Protein AF-A0A1M6UAN4-F1 (afdb_monomer)

Mean predicted aligned error: 7.31 Å

Secondary structure (DSSP, 8-state):
---EEEEEEEEEEEEEEEEEEEEEETTEEEEEEEEEEEEEE---TTPPTTSPPS--PEEEEEEEEHHHHHHHHHHHHHHT--STT-EEEEEEEEESS-TT-SSTTPEEEEEEEEEEHHHHHHHHHHHT--

Radius of gyration: 16.9 Å; Cα contacts (8 Å, |Δi|>4): 255; chains: 1; bounding box: 43×39×50 Å

Organism: NCBI:txid90970

Structure (mmCIF, N/CA/C/O backbone):
data_AF-A0A1M6UAN4-F1
#
_entry.id   AF-A0A1M6UAN4-F1
#
loop_
_atom_site.group_PDB
_atom_site.id
_atom_site.type_symbol
_atom_site.label_atom_id
_atom_site.label_alt_id
_atom_site.label_comp_id
_atom_site.label_asym_id
_atom_site.label_entity_id
_atom_site.label_seq_id
_atom_site.pdbx_PDB_ins_code
_atom_site.Cartn_x
_atom_site.Cartn_y
_atom_site.Cartn_z
_atom_site.occupancy
_atom_site.B_iso_or_equiv
_atom_site.auth_seq_id
_atom_site.auth_comp_id
_atom_site.auth_asym_id
_atom_site.auth_atom_id
_atom_site.pdbx_PDB_model_num
ATOM 1 N N . MET A 1 1 ? 5.184 -13.871 -20.066 1.00 48.75 1 MET A N 1
ATOM 2 C CA . MET A 1 1 ? 4.556 -14.347 -18.815 1.00 48.75 1 MET A CA 1
ATOM 3 C C . MET A 1 1 ? 4.764 -13.240 -17.786 1.00 48.75 1 MET A C 1
ATOM 5 O O . MET A 1 1 ? 5.912 -12.985 -17.450 1.00 48.75 1 MET A O 1
ATOM 9 N N . SER A 1 2 ? 3.729 -12.4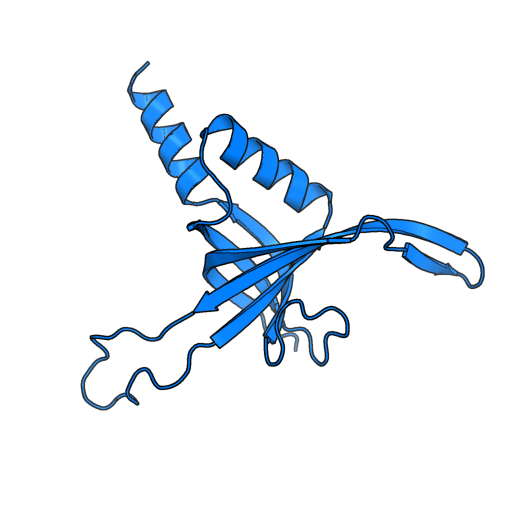83 -17.406 1.00 61.59 2 SER A N 1
ATOM 10 C CA . SER A 1 2 ? 3.853 -11.452 -16.362 1.00 61.59 2 SER A CA 1
ATOM 11 C C . SER A 1 2 ? 3.943 -12.136 -14.994 1.00 61.59 2 SER A C 1
ATOM 13 O O . SER A 1 2 ? 3.187 -13.063 -14.697 1.00 61.59 2 SER A O 1
ATOM 15 N N . GLY A 1 3 ? 4.913 -11.735 -14.171 1.00 76.56 3 GLY A N 1
ATOM 16 C CA . GLY A 1 3 ? 5.077 -12.284 -12.827 1.00 76.56 3 GLY A CA 1
ATOM 17 C C . GLY A 1 3 ? 3.986 -11.749 -11.905 1.00 76.56 3 GLY A C 1
ATOM 18 O O . GLY A 1 3 ? 3.998 -10.565 -11.566 1.00 76.56 3 GLY A O 1
ATOM 19 N N . LYS A 1 4 ? 3.046 -12.610 -11.499 1.00 89.75 4 LYS A N 1
ATOM 20 C CA . LYS A 1 4 ? 2.066 -12.286 -10.455 1.00 89.75 4 LYS A CA 1
ATOM 21 C C . LYS A 1 4 ? 2.760 -12.282 -9.099 1.00 89.75 4 LYS A C 1
ATOM 23 O O . LYS A 1 4 ? 3.476 -13.226 -8.773 1.00 89.75 4 LYS A O 1
ATOM 28 N N . ILE A 1 5 ? 2.506 -11.255 -8.298 1.00 92.38 5 ILE A N 1
ATOM 29 C CA . ILE A 1 5 ? 3.057 -11.126 -6.951 1.00 92.38 5 ILE A CA 1
ATOM 30 C C . ILE A 1 5 ? 1.965 -10.801 -5.936 1.00 92.38 5 ILE A C 1
ATOM 32 O O . ILE A 1 5 ? 0.990 -10.112 -6.240 1.00 92.38 5 ILE A O 1
ATOM 36 N N . THR A 1 6 ? 2.145 -11.311 -4.720 1.00 94.25 6 THR A N 1
ATOM 37 C CA . THR A 1 6 ? 1.375 -10.909 -3.544 1.00 94.25 6 THR A CA 1
ATOM 38 C C . THR A 1 6 ? 2.321 -10.269 -2.536 1.00 94.25 6 THR A C 1
ATOM 40 O O . THR A 1 6 ? 3.323 -10.876 -2.167 1.00 94.25 6 THR A O 1
ATOM 43 N N . ILE A 1 7 ? 2.000 -9.056 -2.094 1.00 93.75 7 ILE A N 1
ATOM 44 C CA . ILE A 1 7 ? 2.697 -8.352 -1.011 1.00 93.75 7 ILE A CA 1
ATOM 45 C C . ILE A 1 7 ? 1.721 -8.274 0.158 1.00 93.75 7 ILE A C 1
ATOM 47 O O . ILE A 1 7 ? 0.571 -7.895 -0.029 1.00 93.75 7 ILE A O 1
ATOM 51 N N . SER A 1 8 ? 2.156 -8.641 1.359 1.00 94.12 8 SER A N 1
ATOM 52 C CA . SER A 1 8 ? 1.315 -8.621 2.559 1.00 94.12 8 SER A CA 1
ATOM 53 C C . SER A 1 8 ? 2.095 -7.999 3.706 1.00 94.12 8 SER A C 1
ATOM 55 O O . SER A 1 8 ? 2.550 -8.695 4.615 1.00 94.12 8 SER A O 1
ATOM 57 N N . ASP A 1 9 ? 2.257 -6.680 3.665 1.00 94.06 9 ASP A N 1
ATOM 58 C CA . ASP A 1 9 ? 3.186 -5.963 4.535 1.00 94.06 9 ASP A CA 1
ATOM 59 C C . ASP A 1 9 ? 2.674 -4.594 4.980 1.00 94.06 9 ASP A C 1
ATOM 61 O O . ASP A 1 9 ? 1.588 -4.143 4.615 1.00 94.06 9 ASP A O 1
ATOM 65 N N . ILE A 1 10 ? 3.457 -3.966 5.855 1.00 94.06 10 ILE A N 1
ATOM 66 C CA . ILE A 1 10 ? 3.153 -2.667 6.448 1.00 94.06 10 ILE A CA 1
ATOM 67 C C . ILE A 1 10 ? 3.451 -1.553 5.445 1.00 94.06 10 ILE A C 1
ATOM 69 O O . ILE A 1 10 ? 4.562 -1.466 4.917 1.00 94.06 10 ILE A O 1
ATOM 73 N N . VAL A 1 11 ? 2.489 -0.646 5.262 1.00 93.94 11 VAL A N 1
ATOM 74 C CA . VAL A 1 11 ? 2.685 0.581 4.480 1.00 93.94 11 VAL A CA 1
ATOM 75 C C . VAL A 1 11 ? 3.658 1.508 5.213 1.00 93.94 11 VAL A C 1
ATOM 77 O O . VAL A 1 11 ? 3.404 1.944 6.342 1.00 93.94 11 VAL A O 1
ATOM 80 N N . ARG A 1 12 ? 4.779 1.837 4.563 1.00 93.44 12 ARG A N 1
ATOM 81 C CA . ARG A 1 12 ? 5.834 2.721 5.093 1.00 93.44 12 ARG A CA 1
ATOM 82 C C . ARG A 1 12 ? 5.703 4.153 4.599 1.00 93.44 12 ARG A 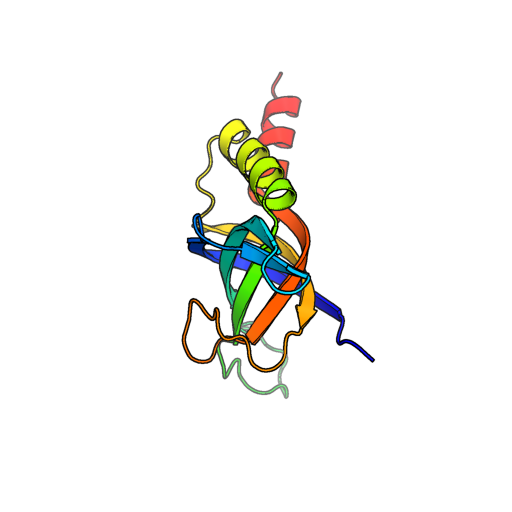C 1
ATOM 84 O O . ARG A 1 12 ? 5.914 5.099 5.365 1.00 93.44 12 ARG A O 1
ATOM 91 N N . SER A 1 13 ? 5.328 4.308 3.340 1.00 91.00 13 SER A N 1
ATOM 92 C CA . SER A 1 13 ? 5.201 5.588 2.653 1.00 91.00 13 SER A CA 1
ATOM 93 C C . SER A 1 13 ? 4.049 5.518 1.651 1.00 91.00 13 SER A C 1
ATOM 95 O O . SER A 1 13 ? 3.608 4.436 1.266 1.00 91.00 13 SER A O 1
ATOM 97 N N . PHE A 1 14 ? 3.515 6.670 1.262 1.00 90.06 14 PHE A N 1
ATOM 98 C CA . PHE A 1 14 ? 2.588 6.768 0.142 1.00 90.06 14 PHE A CA 1
ATOM 99 C C . PHE A 1 14 ? 2.704 8.146 -0.504 1.00 90.06 14 PHE A C 1
ATOM 101 O O . PHE A 1 14 ? 3.031 9.122 0.174 1.00 90.06 14 PHE A O 1
ATOM 108 N N . CYS A 1 15 ? 2.454 8.221 -1.807 1.00 86.62 15 CYS A N 1
ATOM 109 C CA . CYS A 1 15 ? 2.487 9.462 -2.570 1.00 86.62 15 CYS A CA 1
ATOM 110 C C . CYS A 1 15 ? 1.273 9.541 -3.499 1.00 86.62 15 CYS A C 1
ATOM 112 O O . CYS A 1 15 ? 0.809 8.537 -4.038 1.00 86.62 15 CYS A O 1
ATOM 114 N N . ASN A 1 16 ? 0.766 10.756 -3.687 1.00 84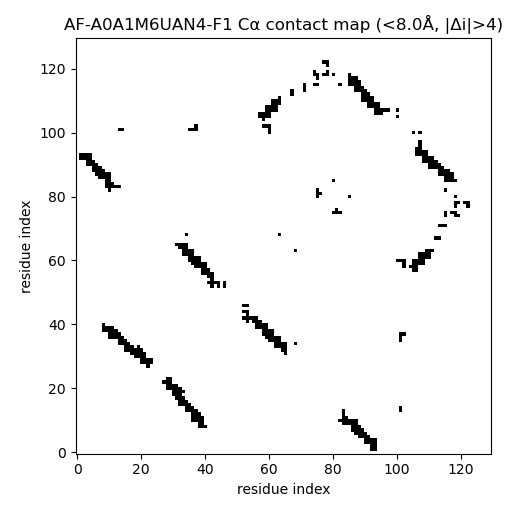.75 16 ASN A N 1
ATOM 115 C CA . ASN A 1 16 ? -0.314 11.041 -4.618 1.00 84.75 16 ASN A CA 1
ATOM 116 C C . ASN A 1 16 ? 0.277 11.750 -5.832 1.00 84.75 16 ASN A C 1
ATOM 118 O O . ASN A 1 16 ? 1.012 12.724 -5.672 1.00 84.75 16 ASN A O 1
ATOM 122 N N . TYR A 1 17 ? -0.102 11.319 -7.032 1.00 81.50 17 TYR A N 1
ATOM 123 C CA . TYR A 1 17 ? 0.266 11.978 -8.283 1.00 81.50 17 TYR A CA 1
ATOM 124 C C . TYR A 1 17 ? -0.978 12.655 -8.881 1.00 81.50 17 TYR A C 1
ATOM 126 O O . TYR A 1 17 ? -1.660 12.087 -9.738 1.00 81.50 17 TYR A O 1
ATOM 134 N N . PRO A 1 18 ? -1.326 13.875 -8.422 1.00 68.94 18 PRO A N 1
ATOM 135 C CA . PRO A 1 18 ? -2.547 14.571 -8.844 1.00 68.94 18 PRO A CA 1
ATOM 136 C C . PRO A 1 18 ? -2.501 15.086 -10.293 1.00 68.94 18 PRO A C 1
ATOM 138 O O . PRO A 1 18 ? -3.535 15.485 -10.837 1.00 68.94 18 PRO A O 1
ATOM 141 N N . HIS A 1 19 ? -1.320 15.076 -10.918 1.00 71.81 19 HIS A N 1
ATOM 142 C CA . HIS A 1 19 ? -1.063 15.575 -12.272 1.00 71.81 19 HIS A CA 1
ATOM 143 C C . HIS A 1 19 ? -0.578 14.474 -13.223 1.00 71.81 19 HIS A C 1
ATOM 145 O O . HIS A 1 19 ? 0.266 14.725 -14.082 1.00 71.81 19 HIS A O 1
ATOM 151 N N . SER A 1 20 ? -1.082 13.248 -13.075 1.00 75.06 20 SER A N 1
ATOM 152 C CA . SER A 1 20 ? -0.826 12.195 -14.057 1.00 75.06 20 SER A CA 1
ATOM 153 C C . SER A 1 20 ? -1.813 12.298 -15.228 1.00 75.06 20 SER A C 1
ATOM 155 O O . SER A 1 20 ? -2.948 12.764 -15.100 1.00 75.06 20 SER A O 1
ATOM 157 N N . TYR A 1 21 ? -1.363 11.899 -16.415 1.00 73.00 21 TYR A N 1
ATOM 158 C CA . TYR A 1 21 ? -2.172 11.926 -17.630 1.00 73.00 21 TYR A CA 1
ATOM 159 C C . TYR A 1 21 ? -1.943 10.637 -18.414 1.00 73.00 21 TYR A C 1
ATOM 161 O O . TYR A 1 21 ? -0.807 10.185 -18.532 1.00 73.00 21 TYR A O 1
ATOM 169 N N . SER A 1 22 ? -3.009 10.060 -18.971 1.00 75.62 22 SER A N 1
ATOM 170 C CA . SER A 1 22 ? -2.889 9.034 -20.010 1.00 75.62 22 SER A CA 1
ATOM 171 C C . SER A 1 22 ? -3.033 9.677 -21.378 1.00 75.62 22 SER A C 1
ATOM 173 O O . SER A 1 22 ? -3.905 10.530 -21.578 1.00 75.62 22 SER A O 1
ATOM 175 N N . ILE A 1 23 ? -2.194 9.241 -22.310 1.00 75.62 23 ILE A N 1
ATOM 176 C CA . ILE A 1 23 ? -2.259 9.630 -23.713 1.00 75.62 23 ILE A CA 1
ATOM 177 C C . ILE A 1 23 ? -2.783 8.417 -24.471 1.00 75.62 23 ILE A C 1
ATOM 179 O O . ILE A 1 23 ? -2.087 7.412 -24.582 1.00 75.62 23 ILE A O 1
ATOM 183 N N . LYS A 1 24 ? -4.032 8.486 -24.939 1.00 73.12 24 LYS A N 1
ATOM 184 C CA . LYS A 1 24 ? -4.633 7.422 -25.765 1.00 73.12 24 LYS A CA 1
ATOM 185 C C . LYS A 1 24 ? -4.413 7.665 -27.256 1.00 73.12 24 LYS A C 1
ATOM 187 O O . LYS A 1 24 ? -4.288 6.712 -28.018 1.00 73.12 24 LYS A O 1
ATOM 192 N N . LYS A 1 25 ? -4.347 8.936 -27.656 1.00 81.44 25 LYS A N 1
ATOM 193 C CA . LYS A 1 25 ? -4.029 9.404 -29.008 1.00 81.44 25 LYS A CA 1
ATOM 194 C C . LYS A 1 25 ? -3.071 10.594 -28.917 1.00 81.44 25 LYS A C 1
ATOM 196 O O . LYS A 1 25 ? -3.131 11.326 -27.926 1.00 81.44 25 LYS A O 1
ATOM 201 N N . PRO A 1 26 ? -2.208 10.824 -29.921 1.00 79.31 26 PRO A N 1
ATOM 202 C CA . PRO A 1 26 ? -1.374 12.022 -29.966 1.00 79.31 26 PRO A CA 1
ATOM 203 C C . PRO A 1 26 ? -2.224 13.290 -29.782 1.00 79.31 26 PRO A C 1
ATOM 205 O O . PRO A 1 26 ? -3.213 13.479 -30.483 1.00 79.31 26 PRO A O 1
ATOM 208 N N . GLY A 1 27 ? -1.870 14.130 -28.806 1.00 79.94 27 GLY A N 1
ATOM 209 C CA . GLY A 1 27 ? -2.599 15.365 -28.478 1.00 79.94 27 GLY A CA 1
ATOM 210 C C . GLY A 1 27 ? -3.768 15.211 -27.494 1.00 79.94 27 GLY A C 1
ATOM 211 O O . GLY A 1 27 ? -4.180 16.201 -26.895 1.00 79.94 27 GLY A O 1
ATOM 212 N N . GLU A 1 28 ? -4.255 13.994 -27.241 1.00 81.88 28 GLU A N 1
ATOM 213 C CA . GLU A 1 28 ? -5.353 13.743 -26.301 1.00 81.88 28 GLU A CA 1
ATOM 214 C C . GLU A 1 28 ? -4.802 13.372 -24.916 1.00 81.88 28 GLU A C 1
ATO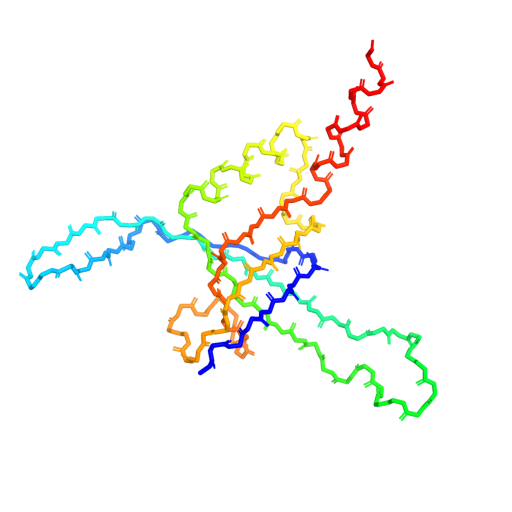M 216 O O . GLU A 1 28 ? -4.244 12.290 -24.716 1.00 81.88 28 GLU A O 1
ATOM 221 N N . ARG A 1 29 ? -4.942 14.285 -23.945 1.00 78.19 29 ARG A N 1
ATOM 222 C CA . ARG A 1 29 ? -4.540 14.064 -22.548 1.00 78.19 29 ARG A CA 1
ATOM 223 C C . ARG A 1 29 ? -5.770 13.839 -21.684 1.00 78.19 29 ARG A C 1
ATOM 225 O O . ARG A 1 29 ? -6.517 14.774 -21.410 1.00 78.19 29 ARG A O 1
ATOM 232 N N . HIS A 1 30 ? -5.936 12.626 -21.172 1.00 79.69 30 HIS A N 1
ATOM 233 C CA . HIS A 1 30 ? -6.913 12.372 -20.116 1.00 79.69 30 HIS A CA 1
ATOM 234 C C . HIS A 1 30 ? -6.222 12.451 -18.769 1.00 79.69 30 HIS A C 1
ATOM 236 O O . HIS A 1 30 ? -5.242 11.740 -18.544 1.00 79.69 30 HIS A O 1
ATOM 242 N N . LYS A 1 31 ? -6.744 13.279 -17.864 1.00 79.94 31 LYS A N 1
ATOM 243 C CA . LYS A 1 31 ? -6.272 13.302 -16.482 1.00 79.94 31 LYS A CA 1
ATOM 244 C C . LYS A 1 31 ? -6.499 11.927 -15.857 1.00 79.94 31 LYS A C 1
ATOM 246 O O . LYS A 1 31 ? -7.616 11.415 -15.856 1.00 79.94 31 LYS A O 1
ATOM 251 N N . VAL A 1 32 ? -5.434 11.345 -15.328 1.00 81.69 32 VAL A N 1
ATOM 252 C CA . VAL A 1 32 ? -5.476 10.121 -14.533 1.00 81.69 32 VAL A CA 1
ATOM 253 C C . VAL A 1 32 ? -4.899 10.476 -13.179 1.00 81.69 32 VAL A C 1
ATOM 255 O O . VAL A 1 32 ? -3.863 11.118 -13.100 1.00 81.69 32 VAL A O 1
ATOM 258 N N . VAL A 1 33 ? -5.563 10.090 -12.100 1.00 84.69 33 VAL A N 1
ATOM 259 C CA . VAL A 1 33 ? -4.980 10.223 -10.765 1.00 84.69 33 VAL A CA 1
ATOM 260 C C . VAL A 1 33 ? -4.405 8.866 -10.395 1.00 84.69 33 VAL A C 1
ATOM 262 O O . VAL A 1 33 ? -5.103 7.850 -10.443 1.00 84.69 33 VAL A O 1
ATOM 265 N N . MET A 1 34 ? -3.112 8.850 -10.091 1.00 85.44 34 MET A N 1
ATOM 266 C CA . MET A 1 34 ? -2.406 7.657 -9.642 1.00 85.44 34 MET A CA 1
ATOM 267 C C . MET A 1 34 ? -1.902 7.883 -8.227 1.00 85.44 34 MET A C 1
ATOM 269 O O . MET A 1 34 ? -1.566 9.006 -7.844 1.00 85.44 34 MET A O 1
ATOM 273 N N . HIS A 1 35 ? -1.829 6.805 -7.463 1.00 90.44 35 HIS A N 1
ATOM 274 C CA . HIS A 1 35 ? -1.252 6.820 -6.130 1.00 90.44 35 HIS A CA 1
ATOM 275 C C . HIS A 1 35 ? -0.208 5.712 -6.038 1.00 90.44 35 HIS A C 1
ATOM 277 O O . HIS A 1 35 ? -0.292 4.704 -6.744 1.00 90.44 35 HIS A O 1
ATOM 283 N N . SER A 1 36 ? 0.783 5.902 -5.177 1.00 91.62 36 SER A N 1
ATOM 284 C CA . SER A 1 36 ? 1.791 4.892 -4.881 1.00 91.62 36 SER A CA 1
ATOM 285 C C . SER A 1 36 ? 1.867 4.604 -3.393 1.00 91.62 36 SER A C 1
ATOM 287 O O . SER A 1 36 ? 1.674 5.486 -2.557 1.00 91.62 36 SER A O 1
ATOM 289 N N . LEU A 1 37 ? 2.175 3.352 -3.076 1.00 92.81 37 LEU A N 1
ATOM 290 C CA . LEU A 1 37 ? 2.409 2.854 -1.729 1.00 92.81 37 LEU A CA 1
ATOM 291 C C . LEU A 1 37 ? 3.803 2.235 -1.658 1.00 92.81 37 LEU A C 1
ATOM 293 O O . LEU A 1 37 ? 4.160 1.410 -2.499 1.00 92.81 37 LEU A O 1
ATOM 297 N N . GLY A 1 38 ? 4.571 2.623 -0.646 1.00 92.69 38 GLY A N 1
ATOM 298 C CA . GLY A 1 38 ? 5.870 2.047 -0.329 1.00 92.69 38 GLY A CA 1
ATOM 299 C C . GLY A 1 38 ? 5.754 0.979 0.752 1.00 92.69 38 GLY A C 1
ATOM 300 O O . GLY A 1 38 ? 5.176 1.222 1.818 1.00 92.69 38 GLY A O 1
ATOM 301 N N . PHE A 1 39 ? 6.332 -0.190 0.485 1.00 92.81 39 PHE A N 1
ATOM 302 C CA . PHE A 1 39 ? 6.397 -1.315 1.416 1.00 92.81 39 PHE A CA 1
ATOM 303 C C . PHE A 1 39 ? 7.838 -1.761 1.631 1.00 92.81 39 PHE A C 1
ATOM 305 O O . PHE A 1 39 ? 8.665 -1.692 0.725 1.00 92.81 39 PHE A O 1
ATOM 312 N N . GLU A 1 40 ? 8.099 -2.314 2.811 1.00 89.62 40 GLU A N 1
ATOM 313 C CA . GLU A 1 40 ? 9.343 -3.014 3.120 1.00 89.62 40 GLU A CA 1
ATOM 314 C C . GLU A 1 40 ? 9.021 -4.423 3.611 1.00 89.62 40 GLU A C 1
ATOM 316 O O . GLU A 1 40 ? 8.455 -4.583 4.696 1.00 89.62 40 GLU A O 1
ATOM 321 N N . THR A 1 41 ? 9.417 -5.430 2.837 1.00 86.19 41 THR A N 1
ATOM 322 C CA . THR A 1 41 ? 9.345 -6.839 3.232 1.00 86.19 41 THR A CA 1
ATOM 323 C C . THR A 1 41 ? 10.692 -7.267 3.790 1.00 86.19 41 THR A C 1
ATOM 325 O O . THR A 1 41 ? 11.736 -7.070 3.163 1.00 86.19 41 THR A O 1
ATOM 328 N N . LYS A 1 42 ? 10.676 -7.875 4.975 1.00 81.00 42 LYS A N 1
ATOM 329 C CA . LYS A 1 42 ? 11.864 -8.445 5.614 1.00 81.00 42 LYS A CA 1
ATOM 330 C C . LYS A 1 42 ? 11.677 -9.947 5.769 1.00 81.00 42 LYS A C 1
ATOM 332 O O . LYS A 1 42 ? 10.575 -10.405 6.064 1.00 81.00 42 LYS A O 1
ATOM 337 N N . GLY A 1 43 ? 12.755 -10.703 5.578 1.00 71.12 43 GLY A N 1
ATOM 338 C CA . GLY A 1 43 ? 12.762 -12.127 5.899 1.00 71.12 43 GLY A CA 1
ATOM 339 C C . GLY A 1 43 ? 12.522 -12.361 7.394 1.00 71.12 43 GLY A C 1
ATOM 340 O O . GLY A 1 43 ? 12.770 -11.480 8.221 1.00 71.12 43 GLY A O 1
ATOM 341 N N . SER A 1 44 ? 12.038 -13.555 7.739 1.00 69.94 44 SER A N 1
ATOM 342 C CA . SER A 1 44 ? 11.827 -13.937 9.137 1.00 69.94 44 SER A CA 1
ATOM 343 C C . SER A 1 44 ? 13.160 -13.938 9.899 1.00 69.94 44 SER A C 1
ATOM 345 O O . SER A 1 44 ? 14.122 -14.534 9.408 1.00 69.94 44 SER A O 1
ATOM 347 N N . PRO A 1 45 ? 13.231 -13.345 11.108 1.00 68.06 45 PRO A N 1
ATOM 348 C CA . PRO A 1 45 ? 14.397 -13.506 11.976 1.00 68.06 45 PRO A CA 1
ATOM 349 C C . PRO A 1 45 ? 14.570 -14.967 12.422 1.00 68.06 45 PRO A C 1
ATOM 351 O O . PRO A 1 45 ? 15.685 -15.399 12.689 1.00 68.06 45 PRO A O 1
ATOM 354 N N . ASN A 1 46 ? 13.481 -15.743 12.426 1.00 75.00 46 ASN A N 1
ATOM 355 C CA . ASN A 1 46 ? 13.453 -17.167 12.751 1.00 75.00 46 ASN A CA 1
ATOM 356 C C . ASN A 1 46 ? 13.390 -18.012 11.470 1.00 75.00 46 ASN A C 1
ATOM 358 O O . ASN A 1 46 ? 12.520 -18.873 11.326 1.00 75.00 46 ASN A O 1
ATOM 362 N N . ALA A 1 47 ? 14.245 -17.718 10.490 1.00 70.62 47 ALA A N 1
ATOM 363 C CA . ALA A 1 47 ? 14.328 -18.535 9.285 1.00 70.62 47 ALA A CA 1
ATOM 364 C C . ALA A 1 47 ? 14.783 -19.970 9.647 1.00 70.62 47 ALA A C 1
ATOM 366 O O . ALA A 1 47 ? 15.681 -20.129 10.480 1.00 70.62 47 ALA A O 1
ATOM 367 N N . PRO A 1 48 ? 14.186 -21.019 9.047 1.00 75.88 48 PRO A N 1
ATOM 368 C CA . PRO A 1 48 ? 14.657 -22.392 9.202 1.00 75.88 48 PRO A CA 1
ATOM 369 C C . PRO A 1 48 ? 16.165 -22.519 8.950 1.00 75.88 48 PRO A C 1
ATOM 371 O O . PRO A 1 48 ? 16.709 -21.890 8.039 1.00 75.88 48 PRO A O 1
ATOM 374 N N . LYS A 1 49 ? 16.843 -23.357 9.746 1.00 76.62 49 LYS A N 1
ATOM 375 C CA . LYS A 1 49 ? 18.280 -23.622 9.580 1.00 76.62 49 LYS A CA 1
ATOM 376 C C . LYS A 1 49 ? 18.560 -24.109 8.151 1.00 76.62 49 LYS A C 1
ATOM 378 O O . LYS A 1 49 ? 17.904 -25.032 7.683 1.00 76.62 49 LYS A O 1
ATOM 383 N N . GLY A 1 50 ? 19.544 -23.502 7.486 1.00 69.69 50 GLY A N 1
ATOM 384 C CA . GLY A 1 50 ? 19.957 -23.855 6.121 1.00 69.69 50 GLY A CA 1
ATOM 385 C C . GLY A 1 50 ? 19.402 -22.946 5.019 1.00 69.69 50 GLY A C 1
ATOM 386 O O . GLY A 1 50 ? 19.882 -23.020 3.892 1.00 69.69 50 GLY A O 1
ATOM 387 N N . LEU A 1 51 ? 18.455 -22.054 5.329 1.00 67.69 51 LEU A N 1
ATOM 388 C CA . LEU A 1 51 ? 18.099 -20.956 4.430 1.00 67.69 51 LEU A CA 1
ATOM 389 C C . LEU A 1 51 ? 19.063 -19.776 4.624 1.00 67.69 51 LEU A C 1
ATOM 391 O O . LEU A 1 51 ? 19.587 -19.598 5.729 1.00 67.69 51 LEU A O 1
ATOM 395 N N . PRO A 1 52 ? 19.303 -18.959 3.580 1.00 59.69 52 PRO A N 1
ATOM 396 C CA . PRO A 1 52 ? 20.056 -17.725 3.743 1.00 59.69 52 PRO A CA 1
ATOM 397 C C . PRO A 1 52 ? 19.447 -16.910 4.890 1.00 59.69 52 PRO A C 1
ATOM 399 O O . PRO A 1 52 ? 18.222 -16.794 4.985 1.00 59.69 52 PRO A O 1
ATOM 402 N N . LEU A 1 53 ? 20.299 -16.346 5.755 1.00 58.91 53 LEU A N 1
ATOM 403 C CA . LEU A 1 53 ? 19.889 -15.343 6.746 1.00 58.91 53 LEU A CA 1
ATOM 404 C C . LEU A 1 53 ? 19.008 -14.281 6.062 1.00 58.91 53 LEU A C 1
ATOM 406 O O . LEU A 1 53 ? 19.197 -14.059 4.865 1.00 58.91 53 LEU A O 1
ATOM 410 N N . PRO A 1 54 ? 18.075 -13.612 6.770 1.00 59.22 54 PRO A N 1
ATOM 411 C CA . PRO A 1 54 ? 17.206 -12.585 6.190 1.00 59.22 54 PRO A CA 1
ATOM 412 C C . PRO A 1 54 ? 18.047 -11.389 5.722 1.00 59.22 54 PRO A C 1
ATOM 414 O O . PRO A 1 54 ? 18.198 -10.396 6.426 1.00 59.22 54 PRO A O 1
ATOM 417 N N . SER A 1 55 ? 18.676 -11.508 4.556 1.00 57.69 55 SER A N 1
ATOM 418 C CA . SER A 1 55 ? 19.854 -10.710 4.230 1.00 57.69 55 SER A CA 1
ATOM 419 C C . SER A 1 55 ? 19.539 -9.496 3.378 1.00 57.69 55 SER A C 1
ATOM 421 O O . SER A 1 55 ? 20.397 -8.630 3.251 1.00 57.69 55 SER A O 1
ATOM 423 N N . GLN A 1 56 ? 18.315 -9.341 2.868 1.00 71.38 56 GLN A N 1
ATOM 424 C CA . GLN A 1 56 ? 17.925 -8.115 2.176 1.00 71.38 56 GLN A CA 1
ATOM 425 C C . GLN A 1 56 ? 16.474 -7.740 2.470 1.00 71.38 56 GLN A C 1
ATOM 427 O O . GLN A 1 56 ? 15.553 -8.545 2.350 1.00 71.38 56 GLN A O 1
ATOM 432 N N . THR A 1 57 ? 16.284 -6.484 2.881 1.00 82.62 57 THR A N 1
ATOM 433 C CA . THR A 1 57 ? 14.960 -5.856 2.888 1.00 82.62 57 THR A CA 1
ATOM 434 C C . THR A 1 57 ? 14.571 -5.611 1.440 1.00 82.62 57 THR A C 1
ATOM 436 O O . THR A 1 57 ? 15.288 -4.908 0.728 1.00 82.62 57 THR A O 1
ATOM 439 N N . VAL A 1 58 ? 13.444 -6.170 1.011 1.00 87.19 58 VAL A N 1
ATOM 440 C CA . VAL A 1 58 ? 12.894 -5.885 -0.311 1.00 87.19 58 VAL A CA 1
ATOM 441 C C . VAL A 1 58 ? 11.976 -4.682 -0.189 1.00 87.19 58 VAL A C 1
ATOM 443 O O . VAL A 1 58 ? 11.039 -4.679 0.611 1.00 87.19 58 VAL A O 1
ATOM 446 N N . LYS A 1 59 ? 12.273 -3.646 -0.968 1.00 89.81 59 LYS A N 1
ATOM 447 C CA . LYS A 1 59 ? 11.452 -2.441 -1.061 1.00 89.81 59 LYS A CA 1
ATOM 448 C C . LYS A 1 59 ? 10.511 -2.570 -2.242 1.00 89.81 59 LYS A C 1
ATOM 450 O O . LYS A 1 59 ? 10.948 -2.957 -3.323 1.00 89.81 59 LYS A O 1
ATOM 455 N N . TRP A 1 60 ? 9.255 -2.189 -2.063 1.00 91.06 60 TRP A N 1
ATOM 456 C CA . TRP A 1 60 ? 8.253 -2.223 -3.125 1.00 91.06 60 TRP A CA 1
ATOM 457 C C . TRP A 1 60 ? 7.642 -0.847 -3.317 1.00 91.06 60 TRP A C 1
ATOM 459 O O . TRP A 1 60 ? 7.268 -0.207 -2.338 1.00 91.06 60 TRP A O 1
ATOM 469 N N . THR A 1 61 ? 7.478 -0.436 -4.573 1.00 93.00 61 THR A N 1
ATOM 470 C CA . THR A 1 61 ? 6.594 0.674 -4.938 1.00 93.00 61 THR A CA 1
ATOM 471 C C . THR A 1 61 ? 5.386 0.092 -5.660 1.00 93.00 61 THR A C 1
ATOM 473 O O . THR A 1 61 ? 5.495 -0.368 -6.795 1.00 93.00 61 THR A O 1
ATOM 476 N N . VAL A 1 62 ? 4.225 0.119 -5.014 1.00 93.06 62 VAL A N 1
ATOM 477 C CA . VAL A 1 62 ? 2.965 -0.364 -5.584 1.00 93.06 62 VAL A CA 1
ATOM 478 C C . VAL A 1 62 ? 2.178 0.814 -6.137 1.00 93.06 62 VAL A C 1
ATOM 480 O O . VAL A 1 62 ? 1.817 1.714 -5.385 1.00 93.06 62 VAL A O 1
ATOM 483 N N . LEU A 1 63 ? 1.864 0.789 -7.428 1.00 92.31 63 LEU A N 1
ATOM 484 C CA . LEU A 1 63 ? 0.892 1.682 -8.039 1.00 92.31 63 LEU A CA 1
ATOM 485 C C . LEU A 1 63 ? -0.525 1.186 -7.813 1.00 92.31 63 LEU A C 1
ATOM 487 O O . LEU A 1 63 ? -0.845 0.024 -8.072 1.00 92.31 63 LEU A O 1
ATOM 491 N N . VAL A 1 64 ? -1.381 2.120 -7.426 1.00 92.44 64 VAL A N 1
ATOM 492 C CA . VAL A 1 64 ? -2.820 1.920 -7.326 1.00 92.44 64 VAL A CA 1
ATOM 493 C C . VAL A 1 64 ? -3.532 3.004 -8.123 1.00 92.44 64 VAL A C 1
ATOM 495 O O . VAL A 1 64 ? -3.113 4.167 -8.175 1.00 92.44 64 VAL A O 1
ATOM 498 N N . ASN A 1 65 ? -4.617 2.614 -8.781 1.00 91.12 65 ASN A N 1
ATOM 499 C CA . ASN A 1 65 ? -5.474 3.574 -9.456 1.00 91.12 65 ASN A CA 1
ATOM 500 C C . ASN A 1 65 ? -6.345 4.331 -8.440 1.00 91.12 65 ASN A C 1
ATOM 502 O O . ASN A 1 65 ? -6.473 3.940 -7.279 1.00 91.12 65 ASN A O 1
ATOM 506 N N . HIS A 1 66 ? -6.966 5.416 -8.896 1.00 90.44 66 HIS A N 1
ATOM 507 C CA . HIS A 1 66 ? -7.791 6.263 -8.041 1.00 90.44 66 HIS A CA 1
ATOM 508 C C . HIS A 1 66 ? -8.946 5.516 -7.353 1.00 90.44 66 HIS A C 1
ATOM 510 O O . HIS A 1 66 ? -9.139 5.676 -6.155 1.00 90.44 66 HIS A O 1
ATOM 516 N N . LYS A 1 67 ? -9.658 4.635 -8.069 1.00 91.38 67 LYS A N 1
ATOM 517 C CA . LYS A 1 67 ? -10.793 3.883 -7.505 1.00 91.38 67 LYS A CA 1
ATOM 518 C C . LYS A 1 67 ? -10.359 2.945 -6.376 1.00 91.38 67 LYS A C 1
ATOM 520 O O . LYS A 1 67 ? -11.015 2.862 -5.344 1.00 91.38 67 LYS A O 1
ATOM 525 N N . GLN A 1 68 ? -9.245 2.241 -6.574 1.00 93.81 68 GLN A N 1
ATOM 526 C CA . GLN A 1 68 ? -8.640 1.377 -5.557 1.00 93.81 68 GLN A CA 1
ATOM 527 C C . GLN A 1 68 ? -8.213 2.189 -4.329 1.00 93.81 68 GLN A C 1
ATOM 529 O O . GLN A 1 68 ? -8.432 1.759 -3.199 1.00 93.81 68 GLN A O 1
ATOM 534 N N . TRP A 1 69 ? -7.629 3.370 -4.553 1.00 92.88 69 TRP A N 1
ATOM 535 C CA . TRP A 1 69 ? -7.244 4.281 -3.482 1.00 92.88 69 TRP A CA 1
ATOM 536 C C . TRP A 1 69 ? -8.449 4.776 -2.681 1.00 92.88 69 TRP A C 1
ATOM 538 O O . TRP A 1 69 ? -8.425 4.692 -1.459 1.00 92.88 69 TRP A O 1
ATOM 548 N N . GLU A 1 70 ? -9.505 5.255 -3.340 1.00 92.94 70 GLU A N 1
ATOM 549 C CA . GLU A 1 70 ? -10.719 5.748 -2.677 1.00 92.94 70 GLU A CA 1
ATOM 550 C C . GLU A 1 70 ? -11.393 4.665 -1.829 1.00 92.94 70 GLU A C 1
ATOM 552 O O . GLU A 1 70 ? -11.772 4.923 -0.686 1.00 92.94 70 GLU A O 1
ATOM 557 N N . GLN A 1 71 ? -11.487 3.441 -2.357 1.00 92.62 71 GLN A N 1
ATOM 558 C CA . GLN A 1 71 ? -12.043 2.307 -1.623 1.00 92.62 71 GLN A CA 1
ATOM 559 C C . GLN A 1 71 ? -11.233 2.015 -0.354 1.00 92.62 71 GLN A C 1
ATOM 561 O O . GLN A 1 71 ? -11.791 1.950 0.741 1.00 92.62 71 GLN A O 1
ATOM 566 N N . MET A 1 72 ? -9.909 1.912 -0.480 1.00 92.69 72 MET A N 1
ATOM 567 C CA . MET A 1 72 ? -9.02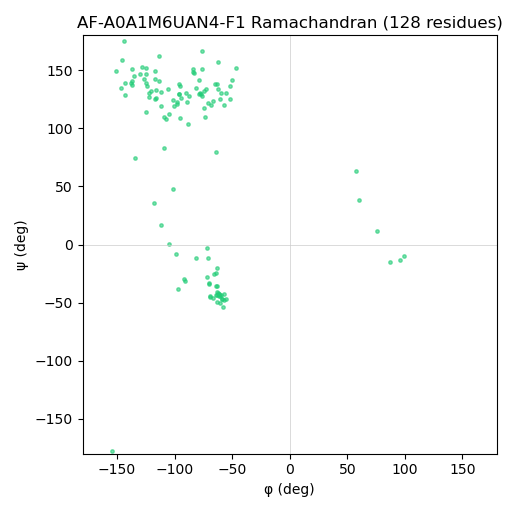9 1.703 0.670 1.00 92.69 72 MET A CA 1
ATOM 568 C C . MET A 1 72 ? -9.083 2.888 1.651 1.00 92.69 72 MET A C 1
ATOM 570 O O . MET A 1 72 ? -9.033 2.685 2.863 1.00 92.69 72 MET A O 1
ATOM 574 N N . ALA A 1 73 ? -9.219 4.119 1.143 1.00 92.25 73 ALA A N 1
ATOM 575 C CA . ALA A 1 73 ? -9.347 5.329 1.946 1.00 92.25 73 ALA A CA 1
ATOM 576 C C . ALA A 1 73 ? -10.586 5.321 2.826 1.00 92.25 73 ALA A C 1
ATOM 578 O O . ALA A 1 73 ? -10.489 5.622 4.016 1.00 92.25 73 ALA A O 1
ATOM 579 N N . LYS A 1 74 ? -11.718 4.904 2.264 1.00 92.75 74 LYS A N 1
ATOM 580 C CA . LYS A 1 74 ? -12.952 4.718 3.018 1.00 92.75 74 LYS A CA 1
ATOM 581 C C . LYS A 1 74 ? -12.762 3.704 4.149 1.00 92.75 74 LYS A C 1
ATOM 583 O O . LYS A 1 74 ? -13.109 4.009 5.287 1.00 92.75 74 LYS A O 1
ATOM 588 N N . GLU A 1 75 ? -12.149 2.555 3.859 1.00 91.88 75 GLU A N 1
ATOM 589 C CA . GLU A 1 75 ? -11.924 1.482 4.840 1.00 91.88 75 GLU A CA 1
ATOM 590 C C . GLU A 1 75 ? -11.111 1.962 6.051 1.00 91.88 75 GLU A C 1
ATOM 592 O O . GLU A 1 75 ? -11.561 1.830 7.191 1.00 91.88 75 GLU A O 1
ATOM 597 N N . TYR A 1 76 ? -9.928 2.554 5.842 1.00 91.00 76 TYR A N 1
ATOM 598 C CA . TYR A 1 76 ? -9.101 2.971 6.982 1.00 91.00 76 TYR A CA 1
ATOM 599 C C . TYR A 1 76 ? -9.668 4.197 7.719 1.00 91.00 76 TYR A C 1
ATOM 601 O O . TYR A 1 76 ? -9.453 4.333 8.927 1.00 91.00 76 TYR A O 1
ATOM 609 N N . GLN A 1 77 ? -10.415 5.077 7.038 1.00 93.50 77 GLN A N 1
ATOM 610 C CA . GLN A 1 77 ? -11.096 6.211 7.675 1.00 93.50 77 GLN A CA 1
ATOM 611 C C . GLN A 1 77 ? -12.254 5.750 8.568 1.00 93.50 77 GLN A C 1
ATOM 613 O O . GLN A 1 77 ? -12.359 6.202 9.709 1.00 93.50 77 GLN A O 1
ATOM 618 N N . GLU A 1 78 ? -13.078 4.814 8.095 1.00 92.50 78 GLU A N 1
ATOM 619 C CA . GLU A 1 78 ? -14.173 4.209 8.864 1.00 92.50 78 GLU A CA 1
ATOM 620 C C . GLU A 1 78 ? -13.648 3.428 10.080 1.00 92.50 78 GLU A C 1
ATOM 622 O O . GLU A 1 78 ? -14.145 3.551 11.209 1.00 92.50 78 GLU A O 1
ATOM 627 N N . ALA A 1 79 ? -12.548 2.699 9.887 1.00 92.00 79 ALA A N 1
ATOM 628 C CA . ALA A 1 79 ? -11.824 2.043 10.965 1.00 92.00 79 ALA A CA 1
ATOM 629 C C . ALA A 1 79 ? -11.231 3.036 11.987 1.00 92.00 79 ALA A C 1
ATOM 631 O O . ALA A 1 79 ? -11.031 2.657 13.141 1.00 92.00 79 ALA A O 1
ATOM 632 N N . ARG A 1 80 ? -11.048 4.316 11.623 1.00 92.56 80 ARG A N 1
ATOM 633 C CA . ARG A 1 80 ? -10.325 5.353 12.390 1.00 92.56 80 ARG A CA 1
ATOM 634 C C . ARG A 1 80 ? -8.858 4.991 12.646 1.00 92.56 80 ARG A C 1
ATOM 636 O O . ARG A 1 80 ? -8.318 5.284 13.711 1.00 92.56 80 ARG A O 1
ATOM 643 N N . ILE A 1 81 ? -8.207 4.375 11.662 1.00 93.06 81 ILE A N 1
ATOM 644 C CA . ILE A 1 81 ? -6.782 4.026 11.717 1.00 93.06 81 ILE A CA 1
ATOM 645 C C . ILE A 1 81 ? -5.983 4.826 10.684 1.00 93.06 81 ILE A C 1
ATOM 647 O O . ILE A 1 81 ? -6.525 5.399 9.739 1.00 93.06 81 ILE A O 1
ATOM 651 N N . LYS A 1 82 ? -4.662 4.884 10.865 1.00 93.50 82 LYS A N 1
ATOM 652 C CA . LYS A 1 82 ? -3.754 5.517 9.902 1.00 93.50 82 LYS A CA 1
ATOM 653 C C . LYS A 1 82 ? -3.294 4.485 8.881 1.00 93.50 82 LYS A C 1
ATOM 655 O O . LYS A 1 82 ? -2.765 3.463 9.282 1.00 93.50 82 LYS A O 1
ATOM 660 N N . LEU A 1 83 ? -3.379 4.804 7.586 1.00 92.31 83 LEU A N 1
ATOM 661 C CA . LEU A 1 83 ? -2.860 3.937 6.519 1.00 92.31 83 LEU A CA 1
ATOM 662 C C . LEU A 1 83 ? -1.372 3.605 6.709 1.00 92.31 83 LEU A C 1
ATOM 664 O O . LEU A 1 83 ? -0.964 2.452 6.609 1.00 92.31 83 LEU A O 1
ATOM 668 N N . LYS A 1 84 ? -0.545 4.619 6.998 1.00 93.75 84 LYS A N 1
ATOM 669 C CA . LYS A 1 84 ? 0.868 4.408 7.327 1.00 93.75 84 LYS A CA 1
ATOM 670 C C . LYS A 1 84 ? 0.967 3.667 8.659 1.00 93.75 84 LYS A C 1
ATOM 672 O O . LYS A 1 84 ? 0.498 4.171 9.676 1.00 93.75 84 LYS A O 1
ATOM 677 N N . GLY A 1 85 ? 1.641 2.522 8.645 1.00 93.50 85 GLY A N 1
ATOM 678 C CA . GLY A 1 85 ? 1.714 1.612 9.787 1.00 93.50 85 GLY A CA 1
ATOM 679 C C . GLY A 1 85 ? 0.696 0.471 9.742 1.00 93.50 85 GLY A C 1
ATOM 680 O O . GLY A 1 85 ? 0.894 -0.502 10.462 1.00 93.50 85 GLY A O 1
ATOM 681 N N . SER A 1 86 ? -0.316 0.532 8.869 1.00 94.25 86 SER A N 1
ATOM 682 C CA . SER A 1 86 ? -1.253 -0.575 8.668 1.00 94.25 86 SER A CA 1
ATOM 683 C C . SER A 1 86 ? -0.714 -1.625 7.705 1.00 94.25 86 SER A C 1
ATOM 685 O O . SER A 1 86 ? -0.009 -1.317 6.738 1.00 94.25 86 SER A O 1
ATOM 687 N N . ARG A 1 87 ? -1.094 -2.880 7.951 1.00 94.62 87 ARG A N 1
ATOM 688 C CA . ARG A 1 87 ? -0.882 -4.002 7.043 1.00 94.62 87 ARG A CA 1
ATOM 689 C C . ARG A 1 87 ? -1.881 -3.952 5.894 1.00 94.62 87 ARG A C 1
ATOM 691 O O . ARG A 1 87 ? -3.096 -3.908 6.096 1.00 94.62 87 ARG A O 1
ATOM 698 N N . VAL A 1 88 ? -1.347 -4.016 4.683 1.00 95.50 88 VAL A N 1
ATOM 699 C CA . VAL A 1 88 ? -2.113 -4.054 3.440 1.00 95.50 88 VAL A CA 1
ATOM 700 C C . VAL A 1 88 ? -1.690 -5.280 2.644 1.00 95.50 88 VAL A C 1
ATOM 702 O O . VAL A 1 88 ? -0.506 -5.619 2.580 1.00 95.50 88 VAL A O 1
ATOM 705 N N . VAL A 1 89 ? -2.672 -5.945 2.042 1.00 95.56 89 VAL A N 1
ATOM 706 C CA . VAL A 1 89 ? -2.445 -7.018 1.077 1.00 95.56 89 VAL A CA 1
ATOM 707 C C . VAL A 1 89 ? -2.640 -6.450 -0.317 1.00 95.56 89 VAL A C 1
ATOM 709 O O . VAL A 1 89 ? -3.689 -5.893 -0.636 1.0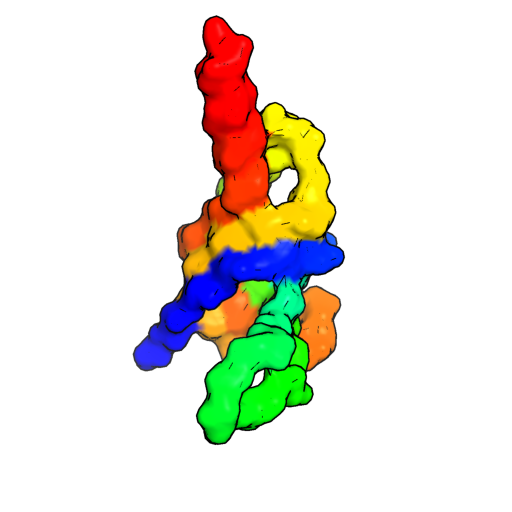0 95.56 89 VAL A O 1
ATOM 712 N N . VAL A 1 90 ? -1.620 -6.602 -1.148 1.00 96.12 90 VAL A N 1
ATOM 713 C CA . VAL A 1 90 ? -1.605 -6.217 -2.553 1.00 96.12 90 VAL A CA 1
ATOM 714 C C . VAL A 1 90 ? -1.453 -7.477 -3.376 1.00 96.12 90 VAL A C 1
ATOM 716 O O . VAL A 1 90 ? -0.567 -8.291 -3.121 1.00 96.12 90 VAL A O 1
ATOM 719 N N . GLN A 1 91 ? -2.276 -7.600 -4.405 1.00 96.12 91 GLN A N 1
ATOM 720 C CA . GLN A 1 91 ? -2.056 -8.555 -5.470 1.00 96.12 91 GLN A CA 1
ATOM 721 C C . GLN A 1 91 ? -1.858 -7.776 -6.770 1.00 96.12 91 GLN A C 1
ATOM 723 O O . GLN A 1 91 ? -2.668 -6.913 -7.127 1.00 96.12 91 GLN A O 1
ATOM 728 N N . GLY A 1 92 ? -0.741 -8.035 -7.442 1.00 95.31 92 GLY A N 1
ATOM 729 C CA . GLY A 1 92 ? -0.301 -7.221 -8.565 1.00 95.31 92 GLY A CA 1
ATOM 730 C C . GLY A 1 92 ? 0.589 -7.959 -9.548 1.00 95.31 92 GLY A C 1
ATOM 731 O O . GLY A 1 92 ? 0.869 -9.152 -9.403 1.00 95.31 92 GLY A O 1
ATOM 732 N N . GLU A 1 93 ? 1.032 -7.219 -10.553 1.00 93.75 93 GLU A N 1
ATOM 733 C CA . GLU A 1 93 ? 2.046 -7.656 -11.506 1.00 93.75 93 GLU A CA 1
ATOM 734 C C . GLU A 1 93 ? 3.313 -6.824 -11.339 1.00 93.75 93 GLU A C 1
ATOM 736 O O . GLU A 1 93 ? 3.246 -5.615 -11.098 1.00 93.75 93 GLU A O 1
ATOM 741 N N . LEU A 1 94 ? 4.467 -7.483 -11.453 1.00 91.31 94 LEU A N 1
ATOM 742 C CA . LEU A 1 94 ? 5.766 -6.819 -11.424 1.00 91.31 94 LEU A CA 1
ATOM 743 C C . LEU A 1 94 ? 5.923 -5.888 -12.625 1.00 91.31 94 LEU A C 1
ATOM 745 O O . LEU A 1 94 ? 5.599 -6.257 -13.755 1.00 91.31 94 LEU A O 1
ATOM 749 N N . LEU A 1 95 ? 6.483 -4.709 -12.376 1.00 85.62 95 LEU A N 1
ATOM 750 C CA . LEU A 1 95 ? 6.815 -3.742 -13.409 1.00 85.62 95 LEU A CA 1
ATOM 751 C C . LEU A 1 95 ? 8.334 -3.617 -13.527 1.00 85.62 95 LEU A C 1
ATOM 753 O O . LEU A 1 95 ? 9.017 -3.252 -12.568 1.00 85.62 95 LEU A O 1
ATOM 757 N N . LEU A 1 96 ? 8.851 -3.940 -14.711 1.00 70.94 96 LEU A N 1
ATOM 758 C CA . LEU A 1 96 ? 10.257 -3.759 -15.053 1.00 70.94 96 LEU A CA 1
ATOM 759 C C . LEU A 1 96 ? 10.484 -2.276 -15.385 1.00 70.94 96 LEU A C 1
ATOM 761 O O . LEU A 1 96 ? 9.727 -1.703 -16.160 1.00 70.94 96 LEU A O 1
ATOM 765 N N . GLU A 1 97 ? 11.495 -1.667 -14.764 1.00 66.19 97 GLU A N 1
ATOM 766 C CA . GLU A 1 97 ? 11.906 -0.263 -14.960 1.00 66.19 97 GLU A CA 1
ATOM 767 C C . GLU A 1 97 ? 10.821 0.809 -14.699 1.00 66.19 97 GLU A C 1
ATOM 769 O O . GLU A 1 97 ? 10.450 1.586 -15.581 1.00 66.19 97 GLU A O 1
ATOM 774 N N . PRO A 1 98 ? 10.311 0.936 -13.461 1.00 65.00 98 PRO A N 1
ATOM 775 C CA . PRO A 1 98 ? 9.340 1.974 -13.146 1.00 65.00 98 PRO A CA 1
ATOM 776 C C . PRO A 1 98 ? 10.009 3.356 -13.063 1.00 65.00 98 PRO A C 1
ATOM 778 O O . PRO A 1 98 ? 10.789 3.621 -12.151 1.00 65.00 98 PRO A O 1
ATOM 781 N N . HIS A 1 99 ? 9.631 4.300 -13.929 1.00 66.00 99 HIS A N 1
ATOM 782 C CA . HIS A 1 99 ? 10.056 5.710 -13.810 1.00 66.00 99 HIS A CA 1
ATOM 783 C C . HIS A 1 99 ? 9.384 6.476 -12.651 1.00 66.00 99 HIS A C 1
ATOM 785 O O . HIS A 1 99 ? 9.679 7.644 -12.417 1.00 66.00 99 HIS A O 1
ATOM 791 N N . PHE A 1 100 ? 8.472 5.833 -11.921 1.00 66.19 100 PHE A N 1
ATOM 792 C CA . PHE A 1 100 ? 7.665 6.418 -10.844 1.00 66.19 100 PHE A CA 1
ATOM 793 C C . PHE A 1 100 ? 8.034 5.873 -9.452 1.00 66.19 100 PHE A C 1
ATOM 795 O O . PHE A 1 100 ? 7.244 5.987 -8.516 1.00 66.19 100 PHE A O 1
ATOM 802 N N . MET A 1 101 ? 9.205 5.240 -9.307 1.00 66.25 101 MET A N 1
ATOM 803 C CA . MET A 1 101 ? 9.646 4.679 -8.027 1.00 66.25 101 MET A CA 1
ATOM 804 C C . MET A 1 101 ? 9.686 5.752 -6.932 1.00 66.25 101 MET A C 1
ATOM 806 O O . MET A 1 101 ? 10.432 6.723 -7.031 1.00 66.25 101 MET A O 1
ATOM 810 N N . VAL A 1 102 ? 8.908 5.541 -5.867 1.00 65.75 102 VAL A N 1
ATOM 811 C CA . VAL A 1 102 ? 8.928 6.392 -4.663 1.00 65.75 102 VAL A CA 1
ATOM 812 C C . VAL A 1 102 ? 10.230 6.184 -3.898 1.00 65.75 102 VAL A C 1
ATOM 814 O O . VAL A 1 102 ? 10.773 7.115 -3.310 1.00 65.75 102 VAL A O 1
ATOM 817 N N . GLU A 1 103 ? 10.748 4.955 -3.930 1.00 68.19 103 GLU A N 1
ATOM 818 C CA . GLU A 1 103 ? 11.958 4.559 -3.223 1.00 68.19 103 GLU A CA 1
ATOM 819 C C . GLU A 1 103 ? 13.002 4.015 -4.205 1.00 68.19 103 GLU A C 1
ATOM 821 O O . GLU A 1 103 ? 12.731 3.110 -5.001 1.00 68.19 103 GLU A O 1
ATOM 826 N N . LYS A 1 104 ? 14.222 4.564 -4.155 1.00 73.19 104 LYS A N 1
ATOM 827 C CA . LYS A 1 104 ? 15.346 4.111 -4.987 1.00 73.19 104 LYS A CA 1
ATOM 828 C C . LYS A 1 104 ? 15.651 2.637 -4.701 1.00 73.19 104 LYS A C 1
ATOM 830 O O . LYS A 1 104 ? 15.809 2.254 -3.543 1.00 73.19 104 LYS A O 1
ATOM 835 N N . GLY A 1 105 ? 15.767 1.835 -5.760 1.00 77.44 105 GLY A N 1
ATOM 836 C CA . GLY A 1 105 ? 16.016 0.394 -5.654 1.00 77.44 105 GLY A CA 1
ATOM 837 C C . GLY A 1 105 ? 14.790 -0.424 -5.236 1.00 77.44 105 GLY A C 1
ATOM 838 O O . GLY A 1 105 ? 14.942 -1.592 -4.891 1.00 77.44 105 GLY A O 1
ATOM 839 N N . SER A 1 106 ? 13.592 0.175 -5.236 1.00 85.38 106 SER A N 1
ATOM 840 C CA . SER A 1 106 ? 12.351 -0.570 -5.033 1.00 85.38 106 SER A CA 1
ATOM 841 C C . SER A 1 106 ? 11.941 -1.345 -6.283 1.00 85.38 106 SER A C 1
ATOM 843 O O . SER A 1 106 ? 12.224 -0.951 -7.410 1.00 85.38 106 SER A O 1
ATOM 845 N N . ILE A 1 107 ? 11.247 -2.456 -6.080 1.00 88.81 107 ILE A N 1
ATOM 846 C CA . ILE A 1 107 ? 10.619 -3.216 -7.153 1.00 88.81 107 ILE A CA 1
ATOM 847 C C . ILE A 1 107 ? 9.225 -2.629 -7.391 1.00 88.81 107 ILE A C 1
ATOM 849 O O . ILE A 1 107 ? 8.439 -2.463 -6.453 1.00 88.81 107 ILE A O 1
ATOM 853 N N . GLY A 1 108 ? 8.921 -2.285 -8.641 1.00 90.75 108 GLY A N 1
ATOM 854 C CA . GLY A 1 108 ? 7.620 -1.741 -9.015 1.00 90.75 108 GLY A CA 1
ATOM 855 C C . GLY A 1 108 ? 6.558 -2.823 -9.145 1.00 90.75 108 GLY A C 1
ATOM 856 O O . GLY A 1 108 ? 6.822 -3.906 -9.666 1.00 90.75 108 GLY A O 1
ATOM 857 N N . VAL A 1 109 ? 5.340 -2.511 -8.710 1.00 92.31 109 VAL A N 1
ATOM 858 C CA . VAL A 1 109 ? 4.171 -3.385 -8.845 1.00 92.31 109 VAL A CA 1
ATOM 859 C C . VAL A 1 109 ? 2.967 -2.560 -9.273 1.00 92.31 109 VAL A C 1
ATOM 861 O O . VAL A 1 109 ? 2.734 -1.487 -8.728 1.00 92.31 109 VAL A O 1
ATOM 864 N N . VAL A 1 110 ? 2.166 -3.064 -10.207 1.00 92.62 110 VAL A N 1
ATOM 865 C CA . VAL A 1 110 ? 0.836 -2.512 -10.505 1.00 92.62 110 VAL A CA 1
ATOM 866 C C . VAL A 1 110 ? -0.208 -3.387 -9.828 1.00 92.62 110 VAL A C 1
ATOM 868 O O . VAL A 1 110 ? -0.295 -4.583 -10.108 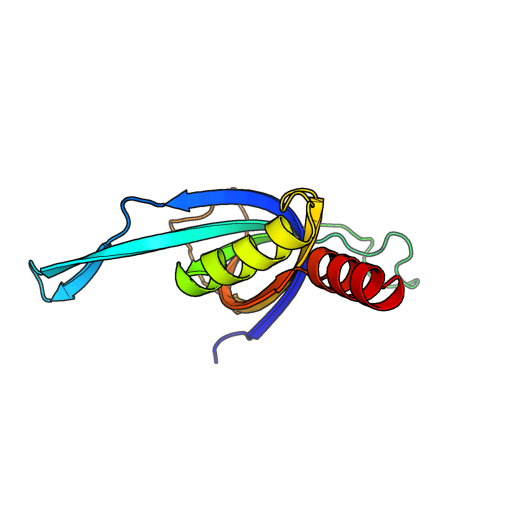1.00 92.62 110 VAL A O 1
ATOM 871 N N . ALA A 1 111 ? -0.990 -2.811 -8.916 1.00 94.56 111 ALA A N 1
ATOM 872 C CA . ALA A 1 111 ? -2.011 -3.553 -8.188 1.00 94.56 111 ALA A CA 1
ATOM 873 C C . ALA A 1 111 ? -3.253 -3.797 -9.056 1.00 94.56 111 ALA A C 1
ATOM 875 O O . ALA A 1 111 ? -3.854 -2.857 -9.580 1.00 94.56 111 ALA A O 1
ATOM 876 N N . TYR A 1 112 ? -3.714 -5.046 -9.124 1.00 93.88 112 TYR A N 1
ATOM 877 C CA . TYR A 1 112 ? -5.082 -5.351 -9.557 1.00 93.88 112 TYR A CA 1
ATOM 878 C C . TYR A 1 112 ? -6.040 -5.423 -8.366 1.00 93.88 112 TYR A C 1
ATOM 880 O O . TYR A 1 112 ? -7.212 -5.068 -8.499 1.00 93.88 112 TYR A O 1
ATOM 888 N N . LYS A 1 113 ? -5.539 -5.808 -7.186 1.00 93.88 113 LYS A N 1
ATOM 889 C CA . LYS A 1 113 ? -6.307 -5.868 -5.942 1.00 93.88 113 LYS A CA 1
ATOM 890 C C . LYS A 1 113 ? -5.500 -5.303 -4.776 1.00 93.88 113 LYS A C 1
ATOM 892 O O . LYS A 1 113 ? -4.301 -5.555 -4.670 1.00 93.88 113 LYS A O 1
ATOM 897 N N . ILE A 1 114 ? -6.173 -4.565 -3.899 1.00 95.19 114 ILE A N 1
ATOM 898 C CA . ILE A 1 114 ? -5.600 -4.015 -2.673 1.00 95.19 114 ILE A CA 1
ATOM 899 C C . ILE A 1 114 ? -6.631 -4.042 -1.547 1.00 95.19 114 ILE A C 1
ATOM 901 O O . ILE A 1 114 ? -7.802 -3.766 -1.791 1.00 95.19 114 ILE A O 1
ATOM 905 N N . GLU A 1 115 ? -6.200 -4.390 -0.336 1.00 94.19 115 GLU A N 1
ATOM 906 C CA . GLU A 1 115 ? -7.061 -4.447 0.848 1.00 94.19 115 GLU A CA 1
ATOM 907 C C . GLU A 1 115 ? -6.295 -4.050 2.116 1.00 94.19 115 GLU A C 1
ATOM 909 O O .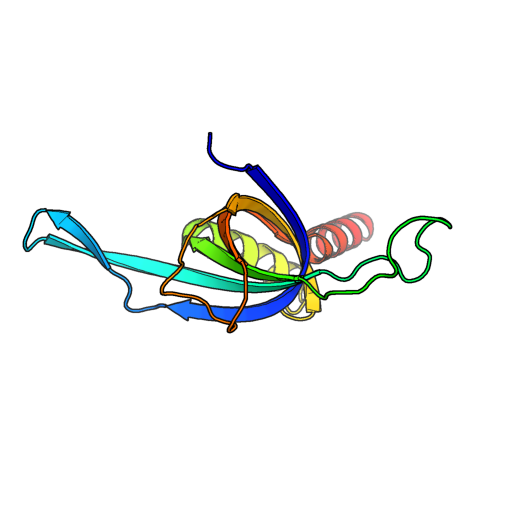 GLU A 1 115 ? -5.188 -4.543 2.355 1.00 94.19 115 GLU A O 1
ATOM 914 N N . CYS A 1 116 ? -6.892 -3.208 2.967 1.00 94.88 116 CYS A N 1
ATOM 915 C CA . CYS A 1 116 ? -6.319 -2.879 4.272 1.00 94.88 116 CYS A CA 1
ATOM 916 C C . CYS A 1 116 ? -6.783 -3.890 5.331 1.00 94.88 116 CYS A C 1
ATOM 918 O O . CYS A 1 116 ? -7.913 -3.841 5.815 1.00 94.88 116 CYS A O 1
ATOM 920 N N . VAL A 1 117 ? -5.897 -4.819 5.699 1.00 95.06 117 VAL A N 1
ATOM 921 C CA . VAL A 1 117 ? -6.210 -5.923 6.624 1.00 95.06 117 VAL A CA 1
ATOM 922 C C . VAL A 1 117 ? -6.584 -5.395 8.003 1.00 95.06 117 VAL A C 1
ATOM 924 O O . VAL A 1 117 ? -7.551 -5.860 8.602 1.00 95.06 117 VAL A O 1
ATOM 927 N N . ASP A 1 118 ? -5.838 -4.411 8.495 1.00 95.00 118 ASP A N 1
ATOM 928 C CA . ASP A 1 118 ? -6.077 -3.856 9.827 1.00 95.00 118 ASP A CA 1
ATOM 929 C C . ASP A 1 118 ? -7.387 -3.056 9.878 1.00 95.00 118 ASP A C 1
ATOM 931 O O . ASP A 1 118 ? -8.084 -3.094 10.889 1.00 95.00 118 ASP A O 1
ATOM 935 N N . ALA A 1 119 ? -7.770 -2.392 8.779 1.00 94.19 119 ALA A N 1
ATOM 936 C CA . ALA A 1 119 ? -9.056 -1.701 8.692 1.00 94.19 119 ALA A CA 1
ATOM 937 C C . ALA A 1 119 ? -10.223 -2.690 8.730 1.00 94.19 119 ALA A C 1
ATOM 939 O O . ALA A 1 119 ? -11.156 -2.500 9.507 1.00 94.19 119 ALA A O 1
ATOM 940 N N . LYS A 1 120 ? -10.144 -3.778 7.949 1.00 92.81 120 LYS A N 1
ATOM 941 C CA . LYS A 1 120 ? -11.162 -4.839 7.957 1.00 92.81 120 LYS A CA 1
ATOM 942 C C . LYS A 1 120 ? -11.348 -5.437 9.350 1.00 92.81 120 LYS A C 1
ATOM 944 O O . LYS A 1 120 ? -12.475 -5.507 9.826 1.00 92.81 120 LYS A O 1
ATOM 949 N N . LYS A 1 121 ? -10.250 -5.777 10.035 1.00 93.31 121 LYS A N 1
ATOM 950 C CA . LYS A 1 121 ? -10.296 -6.293 11.413 1.00 93.31 121 LYS A CA 1
ATOM 951 C C . LYS A 1 121 ? -10.965 -5.313 12.377 1.00 93.31 121 LYS A C 1
ATOM 953 O O . LYS A 1 121 ? -11.859 -5.708 13.115 1.00 93.31 121 LYS A O 1
ATOM 958 N N . ALA A 1 122 ? -10.588 -4.036 12.329 1.00 92.62 122 ALA A N 1
ATOM 959 C CA . ALA A 1 122 ? -11.161 -3.018 13.207 1.00 92.62 122 ALA A CA 1
ATOM 960 C C . ALA A 1 122 ? -12.666 -2.793 12.961 1.00 92.62 122 ALA A C 1
ATOM 962 O O . ALA A 1 122 ? -13.416 -2.520 13.898 1.00 92.62 122 ALA A O 1
ATOM 963 N N . ILE A 1 123 ? -13.122 -2.890 11.707 1.00 91.38 123 ILE A N 1
ATOM 964 C CA . ILE A 1 123 ? -14.547 -2.792 11.356 1.00 91.38 123 ILE A CA 1
ATOM 965 C C . ILE A 1 123 ? -15.309 -4.026 11.860 1.00 91.38 123 ILE A C 1
ATOM 967 O O . ILE A 1 123 ? -16.361 -3.882 12.483 1.00 91.38 123 ILE A O 1
ATOM 971 N N . GLU A 1 124 ? -14.762 -5.228 11.659 1.00 91.00 124 GLU A N 1
ATOM 972 C CA . GLU A 1 124 ? -15.352 -6.474 12.161 1.00 91.00 124 GLU A CA 1
ATOM 973 C C . 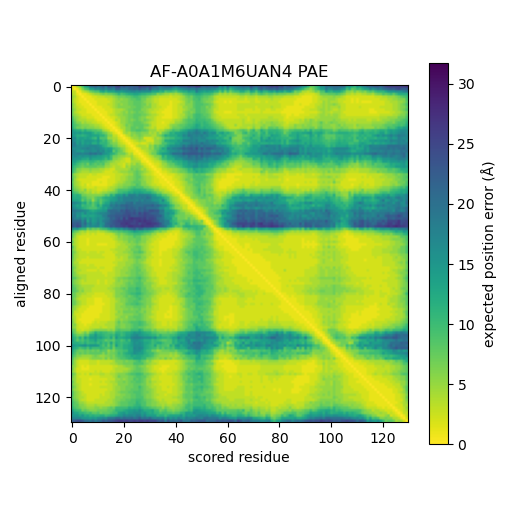GLU A 1 124 ? -15.471 -6.472 13.692 1.00 91.00 124 GLU A C 1
ATOM 975 O O . GLU A 1 124 ? -16.528 -6.805 14.228 1.00 91.00 124 GLU A O 1
ATOM 980 N N . GLU A 1 125 ? -14.437 -6.040 14.413 1.00 90.44 125 GLU A N 1
ATOM 981 C CA . GLU A 1 125 ? -14.460 -5.932 15.877 1.00 90.44 125 GLU A CA 1
ATOM 982 C C . GLU A 1 125 ? -15.539 -4.956 16.369 1.00 90.44 125 GLU A C 1
ATOM 984 O O . GLU A 1 125 ? -16.293 -5.284 17.287 1.00 90.44 125 GLU A O 1
ATOM 989 N N . LYS A 1 126 ? -15.700 -3.796 15.716 1.00 84.94 126 LYS A N 1
ATOM 990 C CA . LYS A 1 126 ? -16.790 -2.855 16.033 1.00 84.94 126 LYS A CA 1
ATOM 991 C C . LYS A 1 126 ? -18.166 -3.480 15.818 1.00 84.94 126 LYS A C 1
ATOM 993 O O . LYS A 1 126 ? -19.038 -3.305 16.660 1.00 84.94 126 LYS A O 1
ATOM 998 N N . SER A 1 127 ? -18.350 -4.227 14.729 1.00 84.56 127 SER A N 1
ATOM 999 C CA . SER A 1 127 ? -19.636 -4.868 14.420 1.00 84.56 127 SER A CA 1
ATOM 1000 C C . SER A 1 127 ? -20.036 -5.959 15.416 1.00 84.56 127 SER A C 1
ATOM 1002 O O . SER A 1 127 ? -21.218 -6.210 15.590 1.00 84.56 127 SER A O 1
ATOM 1004 N N . ARG A 1 128 ? -19.066 -6.585 16.096 1.00 82.75 128 ARG A N 1
ATOM 1005 C CA . ARG A 1 128 ? -19.314 -7.603 17.133 1.00 82.75 128 ARG A CA 1
ATOM 1006 C C . ARG A 1 128 ? -19.650 -7.017 18.504 1.00 82.75 128 ARG A C 1
ATOM 1008 O O . ARG A 1 128 ? -20.021 -7.768 19.399 1.00 82.75 128 ARG A O 1
ATOM 1015 N N . THR A 1 129 ? -19.452 -5.712 18.682 1.00 73.06 129 THR A N 1
ATOM 1016 C CA . THR A 1 129 ? -19.629 -5.015 19.966 1.00 73.06 129 THR A CA 1
ATOM 1017 C C . THR A 1 129 ? -20.921 -4.178 19.996 1.00 73.06 129 THR A C 1
ATOM 1019 O O . THR A 1 129 ? -21.200 -3.522 20.997 1.00 73.06 129 THR A O 1
ATOM 1022 N N . LEU A 1 130 ? -21.692 -4.190 18.902 1.00 55.81 130 LEU A N 1
ATOM 1023 C CA . LEU A 1 130 ? -23.013 -3.570 18.743 1.00 55.81 130 LEU A CA 1
ATOM 1024 C C . LEU A 1 130 ? -24.095 -4.653 18.742 1.00 55.81 130 LEU A C 1
ATOM 1026 O O . LEU A 1 130 ? -25.197 -4.352 19.246 1.00 55.81 130 LEU A O 1
#

Foldseek 3Di:
DWDKDKDWFAFADKDKDQADWDDPDVPDTDGWIKMKTKGWDWDDCPDPPPDPHRPDTAIEIEIDGPVQVVVQVVLCVVLVHDSHGFIKMFIFTWDDDDPPDPDPNHTYTYGPDMHGPSSVVSVVVVVVVD

pLDDT: mean 84.43, std 11.17, range [48.75, 96.12]

Nearest PDB structures (foldseek):
  2pnh-assembly1_B  TM=6.352E-01  e=1.802E-04  Escherichia coli K-12
  1txy-assembly1_A  TM=6.213E-01  e=2.267E-04  Escherichia coli
  5wqv-assembly1_A  TM=5.942E-01  e=1.607E-04  Escherichia coli BW2952
  8fak-assembly1_B  TM=5.759E-01  e=5.675E-04  Escherichia coli K-12
  7f6w-assembly1_A-2  TM=5.086E-01  e=1.672E-02  Saccharomyces cerevisiae

Solvent-accessible surface area (backbone atoms only — not comparable to full-atom values): 7449 Å² total; per-residue (Å²): 134,83,54,75,46,76,49,79,38,40,29,72,45,71,50,77,38,86,85,36,65,46,72,87,48,95,92,44,74,42,83,37,52,39,33,36,37,29,34,61,48,69,55,57,93,81,58,62,91,89,56,82,69,62,81,60,74,46,39,33,26,34,38,35,49,49,70,61,46,53,55,46,49,51,42,23,56,74,42,72,53,60,64,66,73,30,40,33,41,37,36,26,35,63,41,86,84,58,93,76,58,84,46,91,88,36,49,30,27,45,48,81,43,76,46,48,54,54,23,53,52,46,46,52,56,53,65,75,76,109

Sequence (130 aa):
MSGKITISDIVRSFCNYPHSYSIKKPGERHKVVMHSLGFETKGSPNAPKGLPLPSQTVKWTVLVNHKQWEQMAKEYQEARIKLKGSRVVVQGELLLEPHFMVEKGSIGVVAYKIECVDAKKAIEEKSRTL